Protein AF-A0A426XL09-F1 (afdb_monomer)

Structure (mmCIF, N/CA/C/O backbone):
data_AF-A0A426XL09-F1
#
_entry.id   AF-A0A426XL09-F1
#
loop_
_atom_site.group_PDB
_atom_site.id
_atom_site.type_symbol
_atom_site.label_atom_id
_atom_site.label_alt_id
_atom_site.label_comp_id
_atom_site.label_asym_id
_atom_site.label_entity_id
_atom_site.label_seq_id
_atom_site.pdbx_PDB_ins_code
_atom_site.Cartn_x
_atom_site.Cartn_y
_atom_site.Cartn_z
_atom_site.occupancy
_atom_site.B_iso_or_equiv
_atom_site.auth_seq_id
_atom_site.auth_comp_id
_atom_site.auth_asym_id
_atom_site.auth_atom_id
_atom_site.pdbx_PDB_model_num
ATOM 1 N N . MET A 1 1 ? 39.890 6.740 -93.382 1.00 48.22 1 MET A N 1
ATOM 2 C CA . MET A 1 1 ? 39.619 5.604 -92.472 1.00 48.22 1 MET A CA 1
ATOM 3 C C . MET A 1 1 ? 40.714 5.562 -91.421 1.00 48.22 1 MET A C 1
ATOM 5 O O . MET A 1 1 ? 41.866 5.376 -91.788 1.00 48.22 1 MET A O 1
ATOM 9 N N . GLN A 1 2 ? 40.396 5.810 -90.150 1.00 48.25 2 GLN A N 1
ATOM 10 C CA . GLN A 1 2 ? 41.394 5.851 -89.078 1.00 48.25 2 GLN A CA 1
ATOM 11 C C . GLN A 1 2 ? 41.440 4.481 -88.395 1.00 48.25 2 GLN A C 1
ATOM 13 O O . GLN A 1 2 ? 40.447 4.032 -87.830 1.00 48.25 2 GLN A O 1
ATOM 18 N N . ILE A 1 3 ? 42.567 3.779 -88.530 1.00 47.19 3 ILE A N 1
ATOM 19 C CA . ILE A 1 3 ? 42.768 2.449 -87.943 1.00 47.19 3 ILE A CA 1
ATOM 20 C C . ILE A 1 3 ? 42.811 2.607 -86.414 1.00 47.19 3 ILE A C 1
ATOM 22 O O . ILE A 1 3 ? 43.587 3.438 -85.932 1.00 47.19 3 ILE A O 1
ATOM 26 N N . PRO A 1 4 ? 42.032 1.834 -85.635 1.00 60.03 4 PRO A N 1
ATOM 27 C CA . PRO A 1 4 ? 42.085 1.891 -84.179 1.00 60.03 4 PRO A CA 1
ATOM 28 C C . PRO A 1 4 ? 43.506 1.592 -83.685 1.00 60.03 4 PRO A C 1
ATOM 30 O O . PRO A 1 4 ? 44.087 0.567 -84.048 1.00 60.03 4 PRO A O 1
ATOM 33 N N . HIS A 1 5 ? 44.061 2.464 -82.838 1.00 62.00 5 HIS A N 1
ATOM 34 C CA . HIS A 1 5 ? 45.437 2.371 -82.323 1.00 62.00 5 HIS A CA 1
ATOM 35 C C . HIS A 1 5 ? 45.790 0.990 -81.729 1.00 62.00 5 HIS A C 1
ATOM 37 O O . HIS A 1 5 ? 46.930 0.548 -81.836 1.00 62.00 5 HIS A O 1
ATOM 43 N N . LEU A 1 6 ? 44.794 0.266 -81.208 1.00 63.19 6 LEU A N 1
ATOM 44 C CA . LEU A 1 6 ? 44.934 -1.078 -80.642 1.00 63.19 6 LEU A CA 1
ATOM 45 C C . LEU A 1 6 ? 45.385 -2.137 -81.668 1.00 63.19 6 LEU A C 1
ATOM 47 O O . LEU A 1 6 ? 46.183 -3.007 -81.339 1.00 63.19 6 LEU A O 1
ATOM 51 N N . VAL A 1 7 ? 44.914 -2.048 -82.917 1.00 62.09 7 VAL A N 1
ATOM 52 C CA . VAL A 1 7 ? 45.243 -3.013 -83.985 1.00 62.09 7 VAL A CA 1
ATOM 53 C C . VAL A 1 7 ? 46.684 -2.825 -84.467 1.00 62.09 7 VAL A C 1
ATOM 55 O O . VAL A 1 7 ? 47.372 -3.792 -84.780 1.00 62.09 7 VAL A O 1
ATOM 58 N N . ARG A 1 8 ? 47.173 -1.579 -84.478 1.00 66.88 8 ARG A N 1
ATOM 59 C CA . ARG A 1 8 ? 48.557 -1.239 -84.846 1.00 66.88 8 ARG A CA 1
ATOM 60 C C . ARG A 1 8 ? 49.570 -1.705 -83.795 1.00 66.88 8 ARG A C 1
ATOM 62 O O . ARG A 1 8 ? 50.668 -2.145 -84.135 1.00 66.88 8 ARG A O 1
ATOM 69 N N . ASP A 1 9 ? 49.184 -1.626 -82.529 1.00 65.12 9 ASP A N 1
ATOM 70 C CA . ASP A 1 9 ? 50.017 -1.994 -81.385 1.00 65.12 9 ASP A CA 1
ATOM 71 C C . ASP A 1 9 ? 50.273 -3.512 -81.292 1.00 65.12 9 ASP A C 1
ATOM 73 O O . ASP A 1 9 ? 51.348 -3.924 -80.856 1.00 65.12 9 ASP A O 1
ATOM 77 N N . MET A 1 10 ? 49.337 -4.349 -81.764 1.00 70.50 10 MET A N 1
ATOM 78 C CA . MET A 1 10 ? 49.456 -5.819 -81.744 1.00 70.50 10 MET A CA 1
ATOM 79 C C . MET A 1 10 ? 50.612 -6.371 -82.593 1.00 70.50 10 MET A C 1
ATOM 81 O O . MET A 1 10 ? 51.153 -7.421 -82.259 1.00 70.50 10 MET A O 1
ATOM 85 N N . TYR A 1 11 ? 51.002 -5.673 -83.665 1.00 67.88 11 TYR A N 1
ATOM 86 C CA . TYR A 1 11 ? 52.059 -6.118 -84.586 1.00 67.88 11 TYR A CA 1
ATOM 87 C C . TYR A 1 11 ? 53.420 -5.442 -84.340 1.00 67.88 11 TYR A C 1
ATOM 89 O O . TYR A 1 11 ? 54.382 -5.743 -85.041 1.00 67.88 11 TYR A O 1
ATOM 97 N N . THR A 1 12 ? 53.517 -4.517 -83.376 1.00 75.00 12 THR A N 1
ATOM 98 C CA . THR A 1 12 ? 54.709 -3.661 -83.190 1.00 75.00 12 THR A CA 1
ATOM 99 C C . THR A 1 12 ? 55.285 -3.661 -81.772 1.00 75.00 12 THR A C 1
ATOM 101 O O . THR A 1 12 ? 56.433 -3.262 -81.587 1.00 75.00 12 THR A O 1
ATOM 104 N N . LEU A 1 13 ? 54.535 -4.120 -80.764 1.00 78.94 13 LEU A N 1
ATOM 105 C CA . LEU A 1 13 ? 54.954 -4.107 -79.359 1.00 78.94 13 LEU A CA 1
ATOM 106 C C . LEU A 1 13 ? 55.109 -5.519 -78.791 1.00 78.94 13 LEU A C 1
ATOM 108 O O . LEU A 1 13 ? 54.396 -6.448 -79.160 1.00 78.94 13 LEU A O 1
ATOM 112 N N . THR A 1 14 ? 56.019 -5.680 -77.830 1.00 82.19 14 THR A N 1
ATOM 113 C CA . THR A 1 14 ? 56.149 -6.933 -77.078 1.00 82.19 14 THR A CA 1
ATOM 114 C C . THR A 1 14 ? 54.950 -7.144 -76.148 1.00 82.19 14 THR A C 1
ATOM 116 O O . THR A 1 14 ? 54.383 -6.194 -75.603 1.00 82.19 14 THR A O 1
ATOM 119 N N . SER A 1 15 ? 54.590 -8.412 -75.918 1.00 77.25 15 SER A N 1
ATOM 120 C CA . SER A 1 15 ? 53.419 -8.830 -75.122 1.00 77.25 15 SER A CA 1
ATOM 121 C C . SER A 1 15 ? 53.295 -8.117 -73.761 1.00 77.25 15 SER A C 1
ATOM 123 O O . SER A 1 15 ? 52.211 -7.676 -73.381 1.00 77.25 15 SER A O 1
ATOM 125 N N . LYS A 1 16 ? 54.414 -7.883 -73.058 1.00 81.69 16 LYS A N 1
ATOM 126 C CA . LYS A 1 16 ? 54.426 -7.157 -71.772 1.00 81.69 16 LYS A CA 1
ATOM 127 C C . LYS A 1 16 ? 53.940 -5.707 -71.894 1.00 81.69 16 LYS A C 1
ATOM 129 O O . LYS A 1 16 ? 53.188 -5.239 -71.042 1.00 81.69 16 LYS A O 1
ATOM 134 N N . VAL A 1 17 ? 54.346 -4.996 -72.947 1.00 84.62 17 VAL A N 1
ATOM 135 C CA . VAL A 1 17 ? 53.960 -3.591 -73.173 1.00 84.62 17 VAL A CA 1
ATOM 136 C C . VAL A 1 17 ? 52.500 -3.496 -73.619 1.00 84.62 17 VAL A C 1
ATOM 138 O O . VAL A 1 17 ? 51.791 -2.576 -73.207 1.00 84.62 17 VAL A O 1
ATOM 141 N N . LEU A 1 18 ? 52.028 -4.478 -74.394 1.00 82.12 18 LEU A N 1
ATOM 142 C CA . LEU A 1 18 ? 50.625 -4.591 -74.787 1.00 82.12 18 LEU A CA 1
ATOM 143 C C . LEU A 1 18 ? 49.720 -4.787 -73.559 1.00 82.12 18 LEU A C 1
ATOM 145 O O . LEU A 1 18 ? 48.759 -4.041 -73.381 1.00 82.12 18 LEU A O 1
ATOM 149 N N . MET A 1 19 ? 50.071 -5.718 -72.665 1.00 83.25 19 MET A N 1
ATOM 150 C CA . MET A 1 19 ? 49.336 -5.948 -71.415 1.00 83.25 19 MET A CA 1
ATOM 151 C C . MET A 1 19 ? 49.328 -4.704 -70.526 1.00 83.25 19 MET A C 1
ATOM 153 O O . MET A 1 19 ? 48.277 -4.326 -70.017 1.00 83.25 19 MET A O 1
ATOM 157 N N . ALA A 1 20 ? 50.460 -4.005 -70.400 1.00 85.25 20 ALA A N 1
ATOM 158 C CA . ALA A 1 20 ? 50.519 -2.754 -69.647 1.00 85.25 20 ALA A CA 1
ATOM 159 C C . ALA A 1 20 ? 49.590 -1.671 -70.231 1.00 85.25 20 ALA A C 1
ATOM 161 O O . ALA A 1 20 ? 48.924 -0.964 -69.475 1.00 85.25 20 ALA A O 1
ATOM 162 N N . ARG A 1 21 ? 49.486 -1.554 -71.565 1.00 82.31 21 ARG A N 1
ATOM 163 C CA . ARG A 1 21 ? 48.546 -0.623 -72.218 1.00 82.31 21 ARG A CA 1
ATOM 164 C C . ARG A 1 21 ? 47.088 -1.021 -72.020 1.00 82.31 21 ARG A C 1
ATOM 166 O O . ARG A 1 21 ? 46.272 -0.143 -71.757 1.00 82.31 21 ARG A O 1
ATOM 173 N N . VAL A 1 22 ? 46.761 -2.311 -72.106 1.00 82.56 22 VAL A N 1
ATOM 174 C CA . VAL A 1 22 ? 45.396 -2.809 -71.868 1.00 82.56 22 VAL A CA 1
ATOM 175 C C . VAL A 1 22 ? 44.986 -2.580 -70.416 1.00 82.56 22 VAL A C 1
ATOM 177 O O . VAL A 1 22 ? 43.922 -2.019 -70.173 1.00 82.56 22 VAL A O 1
ATOM 180 N N . VAL A 1 23 ? 45.852 -2.919 -69.457 1.00 87.38 23 VAL A N 1
ATOM 181 C CA . VAL A 1 23 ? 45.612 -2.665 -68.030 1.00 87.38 23 VAL A CA 1
ATOM 182 C C . VAL A 1 23 ? 45.435 -1.169 -67.780 1.00 87.38 23 VAL A C 1
ATOM 184 O O . VAL A 1 23 ? 44.458 -0.771 -67.154 1.00 87.38 23 VAL A O 1
ATOM 187 N N . LYS A 1 24 ? 46.300 -0.313 -68.340 1.00 85.00 24 LYS A N 1
ATOM 188 C CA . LYS A 1 24 ? 46.165 1.146 -68.213 1.00 85.00 24 LYS A CA 1
ATOM 189 C C . LYS A 1 24 ? 44.858 1.668 -68.821 1.00 85.00 24 LYS A C 1
ATOM 191 O O . LYS A 1 24 ? 44.216 2.523 -68.220 1.00 85.00 24 LYS A O 1
ATOM 196 N N . ALA A 1 25 ? 44.443 1.154 -69.979 1.00 79.56 25 ALA A N 1
ATOM 197 C CA . ALA A 1 25 ? 43.191 1.541 -70.627 1.00 79.56 25 ALA A CA 1
ATOM 198 C C . ALA A 1 25 ? 41.953 1.074 -69.844 1.00 79.56 25 ALA A C 1
ATOM 200 O O . ALA A 1 25 ? 40.972 1.808 -69.777 1.00 79.56 25 ALA A O 1
ATOM 201 N N . LEU A 1 26 ? 41.989 -0.115 -69.236 1.00 79.19 26 LEU A N 1
ATOM 202 C CA . LEU A 1 26 ? 40.914 -0.611 -68.372 1.00 79.19 26 LEU A CA 1
ATOM 203 C C . LEU A 1 26 ? 40.831 0.184 -67.065 1.00 79.19 26 LEU A C 1
ATOM 205 O O . LEU A 1 26 ? 39.738 0.570 -66.667 1.00 79.19 26 LEU A O 1
ATOM 209 N N . VAL A 1 27 ? 41.970 0.508 -66.445 1.00 80.44 27 VAL A N 1
ATOM 210 C CA . VAL A 1 27 ? 42.029 1.366 -65.249 1.00 80.44 27 VAL A CA 1
ATOM 211 C C . VAL A 1 27 ? 41.474 2.762 -65.541 1.00 80.44 27 VAL A C 1
ATOM 213 O O . VAL A 1 27 ? 40.698 3.282 -64.746 1.00 80.44 27 VAL A O 1
ATOM 216 N N . LEU A 1 28 ? 41.813 3.358 -66.690 1.00 75.12 28 LEU A N 1
ATOM 217 C CA . LEU A 1 28 ? 41.253 4.651 -67.098 1.00 75.12 28 LEU A CA 1
ATOM 218 C C . LEU A 1 28 ? 39.742 4.571 -67.351 1.00 75.12 28 LEU A C 1
ATOM 220 O O . LEU A 1 28 ? 39.020 5.431 -66.871 1.00 75.12 28 LEU A O 1
ATOM 224 N N . ARG A 1 29 ? 39.236 3.513 -68.003 1.00 69.75 29 ARG A N 1
ATOM 225 C CA . ARG A 1 29 ? 37.783 3.326 -68.193 1.00 69.75 29 ARG A CA 1
ATOM 226 C C . ARG A 1 29 ? 37.021 3.117 -66.887 1.00 69.75 29 ARG A C 1
ATOM 228 O O . ARG A 1 29 ? 35.897 3.585 -66.777 1.00 69.75 29 ARG A O 1
ATOM 235 N N . LEU A 1 30 ? 37.605 2.422 -65.910 1.00 71.25 30 LEU A N 1
ATOM 236 C CA . LEU A 1 30 ? 37.008 2.278 -64.578 1.00 71.25 30 LEU A CA 1
ATOM 237 C C . LEU A 1 30 ? 37.006 3.612 -63.822 1.00 71.25 30 LEU A C 1
ATOM 239 O O . LEU A 1 30 ? 36.067 3.898 -63.089 1.00 71.25 30 LEU A O 1
ATOM 243 N N . LYS A 1 31 ? 38.028 4.445 -64.038 1.00 68.81 31 LYS A N 1
ATOM 244 C CA . LYS A 1 31 ? 38.123 5.782 -63.449 1.00 68.81 31 LYS A CA 1
ATOM 245 C C . LYS A 1 31 ? 37.162 6.789 -64.096 1.00 68.81 31 LYS A C 1
ATOM 247 O O . LYS A 1 31 ? 36.580 7.580 -63.369 1.00 68.81 31 LYS A O 1
ATOM 252 N N . ASP A 1 32 ? 36.968 6.719 -65.414 1.00 64.88 32 ASP A N 1
ATOM 253 C CA . ASP A 1 32 ? 36.036 7.574 -66.169 1.00 64.88 32 ASP A CA 1
ATOM 254 C C . ASP A 1 32 ? 34.573 7.095 -66.062 1.00 64.88 32 ASP A C 1
ATOM 256 O O . ASP A 1 32 ? 33.648 7.891 -66.192 1.00 64.88 32 ASP A O 1
ATOM 260 N N . GLY A 1 33 ? 34.348 5.794 -65.832 1.00 62.69 33 GLY A N 1
ATOM 261 C CA . GLY A 1 33 ? 33.017 5.200 -65.653 1.00 62.69 33 GLY A CA 1
ATOM 262 C C . GLY A 1 33 ? 32.456 5.329 -64.234 1.00 62.69 33 GLY A C 1
ATOM 263 O O . GLY A 1 33 ? 31.243 5.248 -64.043 1.00 62.69 33 GLY A O 1
ATOM 264 N N . CYS A 1 34 ? 33.315 5.552 -63.238 1.00 60.19 34 CYS A N 1
ATOM 265 C CA . CYS A 1 34 ? 32.892 5.924 -61.895 1.00 60.19 34 CYS A CA 1
ATOM 266 C C . CYS A 1 34 ? 32.547 7.413 -61.874 1.00 60.19 34 CYS A C 1
ATOM 268 O O . CYS A 1 34 ? 33.429 8.265 -61.962 1.00 60.19 34 CYS A O 1
ATOM 270 N N . ASN A 1 35 ? 31.261 7.734 -61.722 1.00 69.81 35 ASN A N 1
ATOM 271 C CA . ASN A 1 35 ? 30.844 9.107 -61.475 1.00 69.81 35 ASN A CA 1
ATOM 272 C C . ASN A 1 35 ? 31.368 9.535 -60.092 1.00 69.81 35 ASN A C 1
ATOM 274 O O . ASN A 1 35 ? 30.792 9.172 -59.067 1.00 69.81 35 ASN A O 1
ATOM 278 N N . LEU A 1 36 ? 32.492 10.258 -60.073 1.00 75.38 36 LEU A N 1
ATOM 279 C CA . LEU A 1 36 ? 33.164 10.710 -58.851 1.00 75.38 36 LEU A CA 1
ATOM 280 C C . LEU A 1 36 ? 32.200 11.483 -57.934 1.00 75.38 36 LEU A C 1
ATOM 282 O O . LEU A 1 36 ? 32.265 11.344 -56.720 1.00 75.38 36 LEU A O 1
ATOM 286 N N . ASP A 1 37 ? 31.262 12.223 -58.528 1.00 75.38 37 ASP A N 1
ATOM 287 C CA . ASP A 1 37 ? 30.214 12.979 -57.836 1.00 75.38 37 ASP A CA 1
ATOM 288 C C . ASP A 1 37 ? 29.202 12.067 -57.118 1.00 75.38 37 ASP A C 1
ATOM 290 O O . ASP A 1 37 ? 28.797 12.330 -55.985 1.00 75.38 37 ASP A O 1
ATOM 294 N N . ALA A 1 38 ? 28.860 10.924 -57.724 1.00 79.44 38 ALA A N 1
ATOM 295 C CA . ALA A 1 38 ? 28.005 9.917 -57.097 1.00 79.44 38 ALA A CA 1
ATOM 296 C C . ALA A 1 38 ? 28.713 9.199 -55.935 1.00 79.44 38 ALA A C 1
ATOM 298 O O . ALA A 1 38 ? 28.061 8.846 -54.955 1.00 79.44 38 ALA A O 1
ATOM 299 N N . ILE A 1 39 ? 30.036 9.009 -56.023 1.00 80.44 39 ILE A N 1
ATOM 300 C CA . ILE A 1 39 ? 30.845 8.442 -54.932 1.00 80.44 39 ILE A CA 1
ATOM 301 C C . ILE A 1 39 ? 30.921 9.430 -53.766 1.00 80.44 39 ILE A C 1
ATOM 303 O O . ILE A 1 39 ? 30.607 9.049 -52.644 1.00 80.44 39 ILE A O 1
ATOM 307 N N . VAL A 1 40 ? 31.257 10.696 -54.031 1.00 86.69 40 VAL A N 1
ATOM 308 C CA . VAL A 1 40 ? 31.311 11.752 -53.004 1.00 86.69 40 VAL A CA 1
ATOM 309 C C . VAL A 1 40 ? 29.948 11.928 -52.330 1.00 86.69 40 VAL A C 1
ATOM 311 O O . VAL A 1 40 ? 29.868 11.995 -51.106 1.00 86.69 40 VAL A O 1
ATOM 314 N N . SER A 1 41 ? 28.863 11.911 -53.110 1.00 84.62 41 SER A N 1
ATOM 315 C CA . SER A 1 41 ? 27.501 11.933 -52.571 1.00 84.62 41 SER A CA 1
ATOM 316 C C . SER A 1 41 ? 27.234 10.721 -51.676 1.00 84.62 41 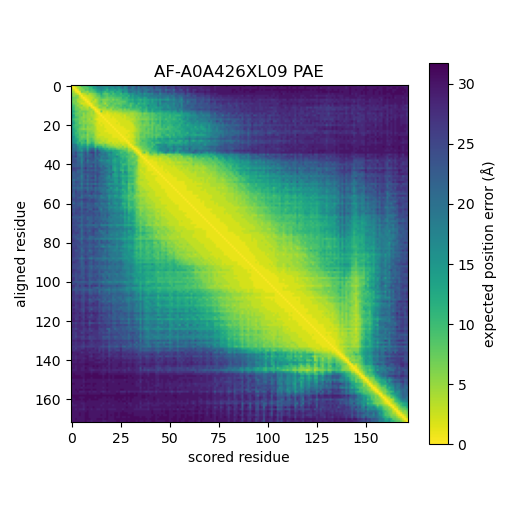SER A C 1
ATOM 318 O O . SER A 1 41 ? 26.768 10.883 -50.554 1.00 84.62 41 SER A O 1
ATOM 320 N N . ALA A 1 42 ? 27.544 9.502 -52.131 1.00 87.06 42 ALA A N 1
ATOM 321 C CA . ALA A 1 42 ? 27.328 8.282 -51.350 1.00 87.06 42 ALA A CA 1
ATOM 322 C C . ALA A 1 42 ? 28.145 8.257 -50.046 1.00 87.06 42 ALA A C 1
ATOM 324 O O . ALA A 1 42 ? 27.634 7.826 -49.012 1.00 87.06 42 ALA A O 1
ATOM 325 N N . GLU A 1 43 ? 29.386 8.746 -50.074 1.00 89.19 43 GLU A N 1
ATOM 326 C CA . GLU A 1 43 ? 30.215 8.914 -48.879 1.00 89.19 43 GLU A CA 1
ATOM 327 C C . GLU A 1 43 ? 29.581 9.909 -47.904 1.00 89.19 43 GLU A C 1
ATOM 329 O O . GLU A 1 43 ? 29.458 9.605 -46.717 1.00 89.19 43 GLU A O 1
ATOM 334 N N . GLN A 1 44 ? 29.096 11.054 -48.392 1.00 94.12 44 GLN A N 1
ATOM 335 C CA . GLN A 1 44 ? 28.404 12.029 -47.552 1.00 94.12 44 GLN A CA 1
ATOM 336 C C . GLN A 1 44 ? 27.134 11.435 -46.920 1.00 94.12 44 GLN A C 1
ATOM 338 O O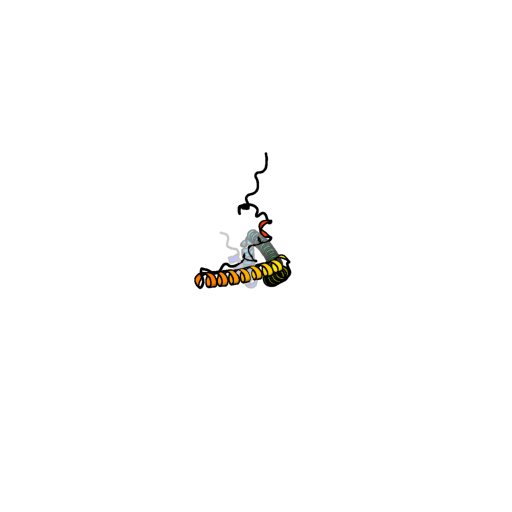 . GLN A 1 44 ? 26.973 11.500 -45.700 1.00 94.12 44 GLN A O 1
ATOM 343 N N . TRP A 1 45 ? 26.293 10.757 -47.705 1.00 92.69 45 TRP A N 1
ATOM 344 C CA . TRP A 1 45 ? 25.115 10.042 -47.201 1.00 92.69 45 TRP A CA 1
ATOM 345 C C . TRP A 1 45 ? 25.469 9.009 -46.124 1.00 92.69 45 TRP A C 1
ATOM 347 O O . TRP A 1 45 ? 24.762 8.896 -45.122 1.00 92.69 45 TRP A O 1
ATOM 357 N N . ALA A 1 46 ? 26.575 8.278 -46.285 1.00 94.69 46 ALA A N 1
ATOM 358 C CA . ALA A 1 46 ? 27.048 7.332 -45.278 1.00 94.69 46 ALA A CA 1
ATOM 359 C C . ALA A 1 46 ? 27.473 8.039 -43.979 1.00 94.69 46 ALA A C 1
ATOM 361 O O . ALA A 1 46 ? 27.156 7.555 -42.891 1.00 94.69 46 ALA A O 1
ATOM 362 N N . THR A 1 47 ? 28.136 9.200 -44.067 1.00 95.94 47 THR A N 1
ATOM 363 C CA . THR A 1 47 ? 28.498 9.987 -42.875 1.00 95.94 47 THR A CA 1
ATOM 364 C C . THR A 1 47 ? 27.269 10.537 -42.155 1.00 95.94 47 THR A C 1
ATOM 366 O O . THR A 1 47 ? 27.186 10.435 -40.931 1.00 95.94 47 THR A O 1
ATOM 369 N N . GLU A 1 48 ? 26.279 11.045 -42.890 1.00 96.38 48 GLU A N 1
ATOM 370 C CA . GLU A 1 48 ? 25.026 11.550 -42.325 1.00 96.38 48 GLU A CA 1
ATOM 371 C C . GLU A 1 48 ? 24.235 10.419 -41.654 1.00 96.38 48 GLU A C 1
ATOM 373 O O . GLU A 1 48 ? 23.827 10.546 -40.497 1.00 96.38 48 GLU A O 1
ATOM 378 N N . ALA A 1 49 ? 24.108 9.267 -42.321 1.00 95.75 49 ALA A N 1
ATOM 379 C CA . ALA A 1 49 ? 23.491 8.075 -41.746 1.00 95.75 49 ALA A CA 1
ATOM 380 C C . ALA A 1 49 ? 24.223 7.600 -40.480 1.00 95.75 49 ALA A C 1
ATOM 382 O O . ALA A 1 49 ? 23.578 7.233 -39.495 1.00 95.75 49 ALA A O 1
ATOM 383 N N . GLN A 1 50 ? 25.557 7.654 -40.462 1.00 97.06 50 GLN A N 1
ATOM 384 C CA . GLN A 1 50 ? 26.352 7.287 -39.291 1.00 97.06 50 GLN A CA 1
ATOM 385 C C . GLN A 1 50 ? 26.134 8.251 -38.117 1.00 97.06 50 GLN A C 1
ATOM 387 O O . GLN A 1 50 ? 26.010 7.810 -36.972 1.00 97.06 50 GLN A O 1
ATOM 392 N N . VAL A 1 51 ? 26.064 9.560 -38.380 1.00 97.88 51 VAL A N 1
ATOM 393 C CA . VAL A 1 51 ? 25.764 10.574 -37.357 1.00 97.88 51 VAL A CA 1
ATOM 394 C C . VAL A 1 51 ? 24.366 10.355 -36.780 1.00 97.88 51 VAL A C 1
ATOM 396 O O . VAL A 1 51 ? 24.203 10.363 -35.558 1.00 97.88 51 VAL A O 1
ATOM 399 N N . LEU A 1 52 ? 23.372 10.089 -37.633 1.00 97.88 52 LEU A N 1
ATOM 400 C CA . LEU A 1 52 ? 22.010 9.770 -37.204 1.00 97.88 52 LEU A CA 1
ATOM 401 C C . LEU A 1 52 ? 21.967 8.497 -36.351 1.00 97.88 52 LEU A C 1
ATOM 403 O O . LEU A 1 52 ? 21.363 8.504 -35.279 1.00 97.88 52 LEU A O 1
ATOM 407 N N . ALA A 1 53 ? 22.651 7.431 -36.770 1.00 97.50 53 ALA A N 1
ATOM 408 C CA . ALA A 1 53 ? 22.729 6.184 -36.013 1.00 97.50 53 ALA A CA 1
ATOM 409 C C . ALA A 1 53 ? 23.358 6.394 -34.626 1.00 97.50 53 ALA A C 1
ATOM 411 O O . ALA A 1 53 ? 22.839 5.898 -33.624 1.00 97.50 53 ALA A O 1
ATOM 412 N N . ASN A 1 54 ? 24.435 7.180 -34.549 1.00 97.19 54 ASN A N 1
ATOM 413 C CA . ASN A 1 54 ? 25.077 7.517 -33.281 1.00 97.19 54 ASN A CA 1
ATOM 414 C C . ASN A 1 54 ? 24.150 8.346 -32.377 1.00 97.19 54 ASN A C 1
ATOM 416 O O . ASN A 1 54 ? 24.040 8.041 -31.193 1.00 97.19 54 ASN A O 1
ATOM 420 N N . ASN A 1 55 ? 23.439 9.339 -32.925 1.00 97.81 55 ASN A N 1
ATOM 421 C CA . ASN A 1 55 ? 22.476 10.150 -32.169 1.00 97.81 55 ASN A CA 1
ATOM 422 C C . ASN A 1 55 ? 21.316 9.309 -31.612 1.00 97.81 55 ASN A C 1
ATOM 424 O O . ASN A 1 55 ? 20.919 9.464 -30.457 1.00 97.81 55 ASN A O 1
ATOM 428 N N . LEU A 1 56 ? 20.774 8.395 -32.420 1.00 97.56 56 LEU A N 1
ATOM 429 C CA . LEU A 1 56 ? 19.714 7.491 -31.979 1.00 97.56 56 LEU A CA 1
ATOM 430 C C . LEU A 1 56 ? 20.209 6.545 -30.885 1.00 97.56 56 LEU A C 1
ATOM 432 O O . LEU A 1 56 ? 19.502 6.323 -29.904 1.00 97.56 56 LEU A O 1
ATOM 436 N N . LYS A 1 57 ? 21.442 6.042 -31.009 1.00 97.94 57 LYS A N 1
ATOM 437 C CA . LYS A 1 57 ? 22.070 5.220 -29.973 1.00 97.94 57 LYS A CA 1
ATOM 438 C C . LYS A 1 57 ? 22.197 5.981 -28.651 1.00 97.94 57 LYS A C 1
ATOM 440 O O . LYS A 1 57 ? 21.804 5.448 -27.618 1.00 97.94 57 LYS A O 1
ATOM 445 N N . THR A 1 58 ? 22.679 7.225 -28.671 1.00 97.81 58 THR A N 1
ATOM 446 C CA . THR A 1 58 ? 22.808 8.026 -27.442 1.00 97.81 58 THR A CA 1
ATOM 447 C C . THR A 1 58 ? 21.454 8.316 -26.802 1.00 97.81 58 THR A C 1
ATOM 449 O O . THR A 1 58 ? 21.320 8.172 -25.591 1.00 97.81 58 THR A O 1
ATOM 452 N N . LYS A 1 59 ? 20.430 8.640 -27.606 1.00 98.19 59 LYS A N 1
ATOM 453 C CA . LYS A 1 59 ? 19.060 8.856 -27.111 1.00 98.19 59 LYS A CA 1
ATOM 454 C C . LYS A 1 59 ? 18.458 7.599 -26.488 1.00 98.19 59 LYS A C 1
ATOM 456 O O . LYS A 1 59 ? 17.773 7.687 -25.476 1.00 98.19 59 LYS A O 1
ATOM 461 N N . LEU A 1 60 ? 18.717 6.428 -27.070 1.00 98.19 60 LEU A N 1
ATOM 462 C CA . LEU A 1 60 ? 18.257 5.157 -26.510 1.00 98.19 60 LEU A CA 1
ATOM 463 C C . LEU A 1 60 ? 18.908 4.877 -25.151 1.00 98.19 60 LEU A C 1
ATOM 465 O O . LEU A 1 60 ? 18.231 4.444 -24.219 1.00 98.19 60 LEU A O 1
ATOM 469 N N . GLU A 1 61 ? 20.212 5.129 -25.028 1.00 98.06 61 GLU A N 1
ATOM 470 C CA . GLU A 1 61 ? 20.917 4.980 -23.755 1.00 98.06 61 GLU A CA 1
ATOM 471 C C . GLU A 1 61 ? 20.403 5.966 -22.695 1.00 98.06 61 GLU A C 1
ATOM 473 O O . GLU A 1 61 ? 20.243 5.586 -21.539 1.00 98.06 61 GLU A O 1
ATOM 478 N N . GLU A 1 62 ? 20.119 7.214 -23.071 1.00 98.19 62 GLU A N 1
ATOM 479 C CA . GLU A 1 62 ? 19.521 8.221 -22.187 1.00 98.19 62 GLU A CA 1
ATOM 480 C C . GLU A 1 62 ? 18.130 7.797 -21.699 1.00 98.19 62 GLU A C 1
ATOM 482 O O . GLU A 1 62 ? 17.927 7.668 -20.493 1.00 98.19 62 GLU A O 1
ATOM 487 N N . ALA A 1 63 ? 17.225 7.438 -22.613 1.00 98.06 63 ALA A N 1
ATOM 488 C CA . ALA A 1 63 ? 15.886 6.956 -22.267 1.00 98.06 63 ALA A CA 1
ATOM 489 C C . ALA A 1 63 ? 15.922 5.691 -21.387 1.00 98.06 63 ALA A C 1
ATOM 491 O O . ALA A 1 63 ? 15.076 5.496 -20.514 1.00 98.06 63 ALA A O 1
ATOM 492 N N . THR A 1 64 ? 16.918 4.821 -21.587 1.00 98.25 64 THR A N 1
ATOM 493 C CA . THR A 1 64 ? 17.109 3.632 -20.743 1.00 98.25 64 THR A CA 1
ATOM 494 C C . THR A 1 64 ? 17.498 4.023 -19.317 1.00 98.25 64 THR A C 1
ATOM 496 O O . THR A 1 64 ? 16.927 3.487 -18.368 1.00 98.25 64 THR A O 1
ATOM 499 N N . ARG A 1 65 ? 18.414 4.987 -19.153 1.00 97.88 65 ARG A N 1
ATOM 500 C CA . ARG A 1 65 ? 18.802 5.505 -17.830 1.00 97.88 65 ARG A CA 1
ATOM 501 C C . ARG A 1 65 ? 17.618 6.164 -17.125 1.00 97.88 65 ARG A C 1
ATOM 503 O O . ARG A 1 65 ? 17.403 5.902 -15.945 1.00 97.88 65 ARG A O 1
ATOM 510 N N . GLU A 1 66 ? 16.825 6.960 -17.840 1.00 98.06 66 GLU A N 1
ATOM 511 C CA . GLU A 1 66 ? 15.610 7.574 -17.290 1.00 98.06 66 GLU A CA 1
ATOM 512 C C . GLU A 1 66 ? 14.609 6.516 -16.811 1.00 98.06 66 GLU A C 1
ATOM 514 O O . GLU A 1 66 ? 14.099 6.601 -15.690 1.00 98.06 66 GLU A O 1
ATOM 519 N N . ARG A 1 67 ? 14.385 5.458 -17.602 1.00 98.00 67 ARG A N 1
ATOM 520 C CA . ARG A 1 67 ? 13.516 4.348 -17.191 1.00 98.00 67 ARG A CA 1
ATOM 521 C C . ARG A 1 67 ? 14.006 3.695 -15.901 1.00 98.00 67 ARG A C 1
ATOM 523 O O . ARG A 1 67 ? 13.219 3.523 -14.977 1.00 98.00 67 ARG A O 1
ATOM 530 N N . GLU A 1 68 ? 15.297 3.383 -15.808 1.00 98.12 68 GLU A N 1
ATOM 531 C CA . GLU A 1 68 ? 15.886 2.793 -14.599 1.00 98.12 68 GLU A CA 1
ATOM 532 C C . GLU A 1 68 ? 15.753 3.712 -13.377 1.00 98.12 68 GLU A C 1
ATOM 534 O O . GLU A 1 68 ? 15.558 3.234 -12.257 1.00 98.12 68 GLU A O 1
ATOM 539 N N . THR A 1 69 ? 15.854 5.033 -13.563 1.00 98.38 69 THR A N 1
ATOM 540 C CA . THR A 1 69 ? 15.615 5.983 -12.469 1.00 98.38 69 THR A CA 1
ATOM 541 C C . THR A 1 69 ? 14.164 5.960 -12.004 1.00 98.38 69 THR A C 1
ATOM 543 O O . THR A 1 69 ? 13.932 5.802 -10.807 1.00 98.38 69 THR A O 1
ATOM 546 N N . LEU A 1 70 ? 13.198 6.015 -12.924 1.00 98.38 70 LEU A N 1
ATOM 547 C CA . LEU A 1 70 ? 11.773 5.978 -12.590 1.00 98.38 70 LEU A CA 1
ATOM 548 C C . LEU A 1 70 ? 11.370 4.647 -11.945 1.00 98.38 70 LEU A C 1
ATOM 550 O O . LEU A 1 70 ? 10.614 4.634 -10.978 1.00 98.38 70 LEU A O 1
ATOM 554 N N . GLU A 1 71 ? 11.913 3.524 -12.417 1.00 98.12 71 GLU A N 1
ATOM 555 C CA . GLU A 1 71 ? 11.700 2.207 -11.808 1.00 98.12 71 GLU A CA 1
ATOM 556 C C . GLU A 1 71 ? 12.179 2.170 -10.347 1.00 98.12 71 GLU A C 1
ATOM 558 O O . GLU A 1 71 ? 11.478 1.642 -9.481 1.00 98.12 71 GLU A O 1
ATOM 563 N N . LYS A 1 72 ? 13.333 2.778 -10.034 1.00 98.31 72 LYS A N 1
ATOM 564 C CA . LYS A 1 72 ? 13.820 2.890 -8.647 1.00 98.31 72 LYS A CA 1
ATOM 565 C C . LYS A 1 72 ? 12.886 3.730 -7.778 1.00 98.31 72 LYS A C 1
ATOM 567 O O . LYS A 1 72 ? 12.643 3.367 -6.627 1.00 98.31 72 LYS A O 1
ATOM 572 N N . GLU A 1 73 ? 12.356 4.829 -8.308 1.00 98.38 73 GLU A N 1
ATOM 573 C CA . GLU A 1 73 ? 11.398 5.664 -7.578 1.00 98.38 73 GLU A CA 1
ATOM 574 C C . GLU A 1 73 ? 10.073 4.944 -7.330 1.00 98.38 73 GLU A C 1
ATOM 576 O O . GLU A 1 73 ? 9.561 4.980 -6.212 1.00 98.38 73 GLU A O 1
ATOM 581 N N . LEU A 1 74 ? 9.558 4.222 -8.328 1.00 98.19 74 LEU A N 1
ATOM 582 C CA . LEU A 1 74 ? 8.358 3.401 -8.181 1.00 98.19 74 LEU A CA 1
ATOM 583 C C . LEU A 1 74 ? 8.545 2.301 -7.133 1.00 98.19 74 LEU A C 1
ATOM 585 O O . LEU A 1 74 ? 7.648 2.083 -6.321 1.00 98.19 74 LEU A O 1
ATOM 589 N N . CYS A 1 75 ? 9.705 1.638 -7.104 1.00 97.31 75 CYS A N 1
ATOM 590 C CA . CYS A 1 75 ? 10.030 0.667 -6.057 1.00 97.31 75 CYS A CA 1
ATOM 591 C C . CYS A 1 75 ? 10.025 1.314 -4.665 1.00 97.31 75 CYS A C 1
ATOM 593 O O . CYS A 1 75 ? 9.3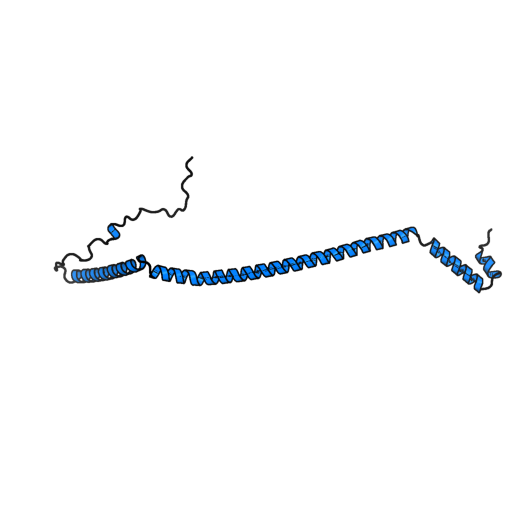88 0.788 -3.755 1.00 97.31 75 CYS A O 1
ATOM 595 N N . ARG A 1 76 ? 10.648 2.491 -4.513 1.00 98.38 76 ARG A N 1
ATOM 596 C CA . ARG A 1 76 ? 10.646 3.250 -3.251 1.00 98.38 76 ARG A CA 1
ATOM 597 C C . ARG A 1 76 ? 9.223 3.586 -2.795 1.00 98.38 76 ARG A C 1
ATOM 599 O O . ARG A 1 76 ? 8.860 3.297 -1.659 1.00 98.38 76 ARG A O 1
ATOM 606 N N . MET A 1 77 ? 8.404 4.141 -3.688 1.00 98.31 77 MET A N 1
ATOM 607 C CA . MET A 1 77 ? 7.011 4.487 -3.382 1.00 98.31 77 MET A CA 1
ATOM 608 C C . MET A 1 77 ? 6.172 3.252 -3.043 1.00 98.31 77 MET A C 1
ATOM 610 O O . MET A 1 77 ? 5.336 3.293 -2.143 1.00 98.31 77 MET A O 1
ATOM 614 N N . LYS A 1 78 ? 6.394 2.133 -3.738 1.00 98.38 78 LYS A N 1
ATOM 615 C CA . LYS A 1 78 ? 5.713 0.866 -3.457 1.00 98.38 78 LYS A CA 1
ATOM 616 C C . LYS A 1 78 ? 6.035 0.350 -2.053 1.00 98.38 78 LYS A C 1
ATOM 618 O O . LYS A 1 78 ? 5.125 -0.106 -1.363 1.00 98.38 78 LYS A O 1
ATOM 623 N N . ASP A 1 79 ? 7.290 0.451 -1.622 1.00 98.12 79 ASP A N 1
ATOM 624 C CA . ASP A 1 79 ? 7.705 0.059 -0.272 1.00 98.12 79 ASP A CA 1
ATOM 625 C C . ASP A 1 79 ? 7.089 0.967 0.803 1.00 98.12 79 ASP A C 1
ATOM 627 O O . ASP A 1 79 ? 6.665 0.490 1.857 1.00 98.12 79 ASP A O 1
ATOM 631 N N . GLU A 1 80 ? 6.998 2.273 0.542 1.00 98.31 80 GLU A N 1
ATOM 632 C CA . GLU A 1 80 ? 6.309 3.226 1.422 1.00 98.31 80 GLU A CA 1
ATOM 633 C C . GLU A 1 80 ? 4.813 2.912 1.543 1.00 98.31 80 GLU A C 1
ATOM 635 O O . GLU A 1 80 ? 4.280 2.884 2.654 1.00 98.31 80 GLU A O 1
ATOM 640 N N . LEU A 1 81 ? 4.149 2.593 0.428 1.00 98.25 81 LEU A N 1
ATOM 641 C CA . LEU A 1 81 ? 2.745 2.178 0.408 1.00 98.25 81 LEU A CA 1
ATOM 642 C C . L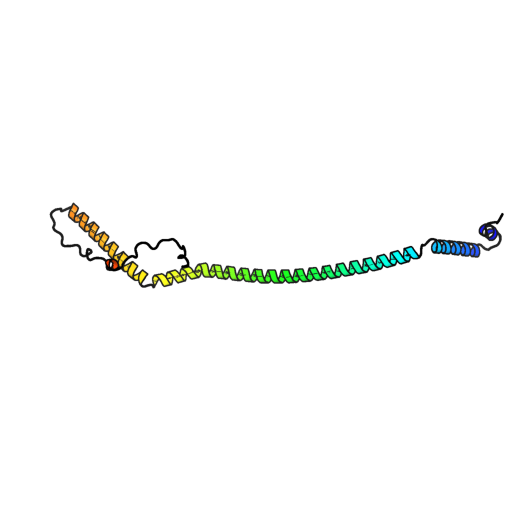EU A 1 81 ? 2.544 0.893 1.230 1.00 98.25 81 LEU A C 1
ATOM 644 O O . LEU A 1 81 ? 1.628 0.811 2.047 1.00 98.25 81 LEU A O 1
ATOM 648 N N . LEU A 1 82 ? 3.437 -0.089 1.078 1.00 98.31 82 LEU A N 1
ATOM 649 C CA . LEU A 1 82 ? 3.430 -1.321 1.875 1.00 98.31 82 LEU A CA 1
ATOM 650 C C . LEU A 1 82 ? 3.532 -1.039 3.380 1.00 98.31 82 LEU A C 1
ATOM 652 O O . LEU A 1 82 ? 2.745 -1.583 4.157 1.00 98.31 82 LEU A O 1
ATOM 656 N N . LYS A 1 83 ? 4.446 -0.151 3.792 1.00 98.19 83 LYS A N 1
ATOM 657 C CA . LYS A 1 83 ? 4.586 0.270 5.197 1.00 98.19 83 LYS A CA 1
ATOM 658 C C . LYS A 1 83 ? 3.333 0.978 5.711 1.00 98.19 83 LYS A C 1
ATOM 660 O O . LYS A 1 83 ? 2.904 0.713 6.832 1.00 98.19 83 LYS A O 1
ATOM 665 N N . LEU A 1 84 ? 2.737 1.856 4.902 1.00 98.19 84 LEU A N 1
ATOM 666 C CA . LEU A 1 84 ? 1.520 2.574 5.274 1.00 98.19 84 LEU A CA 1
ATOM 667 C C . LEU A 1 84 ? 0.340 1.615 5.460 1.00 98.19 84 LEU A C 1
ATOM 669 O O . LEU A 1 84 ? -0.361 1.708 6.462 1.00 98.19 84 LEU A O 1
ATOM 673 N N . ASN A 1 85 ? 0.152 0.663 4.545 1.00 98.06 85 ASN A N 1
ATOM 674 C CA . ASN A 1 85 ? -0.900 -0.346 4.668 1.00 98.06 85 ASN A CA 1
ATOM 675 C C . ASN A 1 85 ? -0.727 -1.192 5.931 1.00 98.06 85 ASN A C 1
ATOM 677 O O . ASN A 1 85 ? -1.691 -1.390 6.665 1.00 98.06 85 ASN A O 1
ATOM 681 N N . GLN A 1 86 ? 0.502 -1.614 6.239 1.00 98.06 86 GLN A N 1
ATOM 682 C CA . GLN A 1 86 ? 0.784 -2.335 7.479 1.00 98.06 86 GLN A CA 1
ATOM 683 C C . GLN A 1 86 ? 0.438 -1.498 8.722 1.00 98.06 86 GLN A C 1
ATOM 685 O O . GLN A 1 86 ? -0.119 -2.026 9.685 1.00 98.06 86 GLN A O 1
ATOM 690 N N . ALA A 1 87 ? 0.737 -0.196 8.706 1.00 98.06 87 ALA A N 1
ATOM 691 C CA . ALA A 1 87 ? 0.374 0.709 9.794 1.00 98.06 87 ALA A CA 1
ATOM 692 C C . ALA A 1 87 ? -1.149 0.875 9.923 1.00 98.06 87 ALA A C 1
ATOM 694 O O . ALA A 1 87 ? -1.679 0.842 11.032 1.00 98.06 87 ALA A O 1
ATOM 695 N N . VAL A 1 88 ? -1.867 1.000 8.803 1.00 98.00 88 VAL A N 1
ATOM 696 C CA . VAL A 1 88 ? -3.336 1.059 8.791 1.00 98.00 88 VAL A CA 1
ATOM 697 C C . VAL A 1 88 ? -3.940 -0.226 9.354 1.00 98.00 88 VAL A C 1
ATOM 699 O O . VAL A 1 88 ? -4.851 -0.154 10.177 1.00 98.00 88 VAL A O 1
ATOM 702 N N . ASP A 1 89 ? -3.426 -1.394 8.973 1.00 97.62 89 ASP A N 1
ATOM 703 C CA . ASP A 1 89 ? -3.904 -2.677 9.496 1.00 97.62 89 ASP A CA 1
ATOM 704 C C . ASP A 1 89 ? -3.629 -2.828 10.999 1.00 97.62 89 ASP A C 1
ATOM 706 O O . ASP A 1 89 ? -4.493 -3.311 11.733 1.00 97.62 89 ASP A O 1
ATOM 710 N N . ALA A 1 90 ? -2.483 -2.343 11.489 1.00 97.50 90 ALA A N 1
ATOM 711 C CA . ALA A 1 90 ? -2.207 -2.283 12.925 1.00 97.50 90 ALA A CA 1
ATOM 712 C C . ALA A 1 90 ? -3.214 -1.374 13.657 1.00 97.50 90 ALA A C 1
ATOM 714 O O . ALA A 1 90 ? -3.827 -1.785 14.644 1.00 97.50 90 ALA A O 1
ATOM 715 N N . LEU A 1 91 ? -3.471 -0.171 13.130 1.00 97.50 91 LEU A N 1
ATOM 716 C CA . LEU A 1 91 ? -4.441 0.767 13.705 1.00 97.50 91 LEU A CA 1
ATOM 717 C C . LEU A 1 91 ? -5.870 0.211 13.711 1.00 97.50 91 LEU A C 1
ATOM 719 O O . LEU A 1 91 ? -6.589 0.394 14.692 1.00 97.50 91 LEU A O 1
ATOM 723 N N . ARG A 1 92 ? -6.280 -0.514 12.663 1.00 96.50 92 ARG A N 1
ATOM 724 C CA . ARG A 1 92 ? -7.589 -1.190 12.597 1.00 96.50 92 ARG A CA 1
ATOM 725 C C . ARG A 1 92 ? -7.798 -2.189 13.730 1.00 96.50 92 ARG A C 1
ATOM 727 O O . ARG A 1 92 ? -8.937 -2.427 14.121 1.00 96.50 92 ARG A O 1
ATOM 734 N N . VAL A 1 93 ? -6.723 -2.768 14.255 1.00 96.62 93 VAL A N 1
ATOM 735 C CA . VAL A 1 93 ? -6.775 -3.729 15.358 1.00 96.62 93 VAL A CA 1
ATOM 736 C C . VAL A 1 93 ? -6.670 -3.032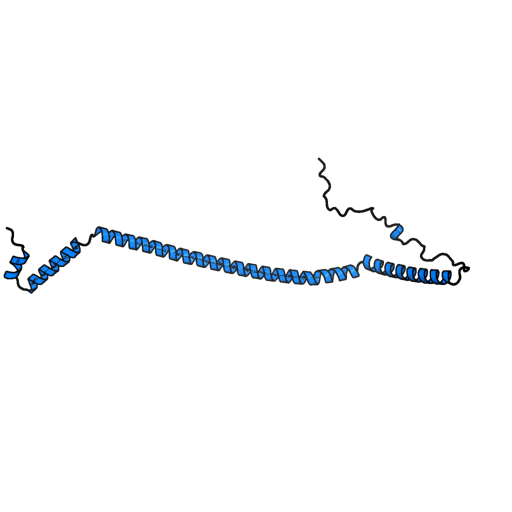 16.713 1.00 96.62 93 VAL A C 1
ATOM 738 O O . VAL A 1 93 ? -7.399 -3.389 17.641 1.00 96.62 93 VAL A O 1
ATOM 741 N N . ASP A 1 94 ? -5.778 -2.054 16.847 1.00 97.00 94 ASP A N 1
ATOM 742 C CA . ASP A 1 94 ? -5.451 -1.462 18.145 1.00 97.00 94 ASP A CA 1
ATOM 743 C C . ASP A 1 94 ? -6.418 -0.350 18.559 1.00 97.00 94 ASP A C 1
ATOM 745 O O . ASP A 1 94 ? -6.792 -0.272 19.734 1.00 97.00 94 ASP A O 1
ATOM 749 N N . LEU A 1 95 ? -6.904 0.452 17.607 1.00 97.19 95 LEU A N 1
ATOM 750 C CA . LEU A 1 95 ? -7.810 1.563 17.893 1.00 97.19 95 LEU A CA 1
ATOM 751 C C . LEU A 1 95 ? -9.143 1.087 18.504 1.00 97.19 95 LEU A C 1
ATOM 753 O O . LEU A 1 95 ? -9.527 1.622 19.546 1.00 97.19 95 LEU A O 1
ATOM 757 N N . PRO A 1 96 ? -9.827 0.042 17.983 1.00 97.50 96 PRO A N 1
ATOM 758 C CA . PRO A 1 96 ? -11.047 -0.460 18.616 1.00 97.50 96 PRO A CA 1
ATOM 759 C C . PRO A 1 96 ? -10.791 -1.056 20.001 1.00 97.50 96 PRO A C 1
ATOM 761 O O . PRO A 1 96 ? -11.587 -0.862 20.918 1.00 97.50 96 PRO A O 1
ATOM 764 N N . LYS A 1 97 ? -9.664 -1.759 20.191 1.00 97.62 97 LYS A N 1
ATOM 765 C CA . LYS A 1 97 ? -9.292 -2.308 21.505 1.00 97.62 97 LYS A CA 1
ATOM 766 C C . LYS A 1 97 ? -9.116 -1.195 22.534 1.00 97.62 97 LYS A C 1
ATOM 768 O O . LYS A 1 97 ? -9.586 -1.333 23.665 1.00 97.62 97 LYS A O 1
ATOM 773 N N . GLN A 1 98 ? -8.453 -0.107 22.148 1.00 97.94 98 GLN A N 1
ATOM 774 C CA . GLN A 1 98 ? -8.271 1.058 23.002 1.00 97.94 98 GLN A CA 1
ATOM 775 C C . GLN A 1 98 ? -9.605 1.755 23.290 1.00 97.94 98 GLN A C 1
ATOM 777 O O . GLN A 1 98 ? -9.925 1.953 24.460 1.00 97.94 98 GLN A O 1
ATOM 782 N N . ALA A 1 99 ? -10.419 2.020 22.265 1.00 97.56 99 ALA A N 1
ATOM 783 C CA . ALA A 1 99 ? -11.727 2.654 22.420 1.00 97.56 99 ALA A CA 1
ATOM 784 C C . ALA A 1 99 ? -12.653 1.855 23.354 1.00 97.56 99 ALA A C 1
ATOM 786 O O . ALA A 1 99 ? -13.264 2.421 24.255 1.00 97.56 99 ALA A O 1
ATOM 787 N N . ILE A 1 100 ? -12.702 0.523 23.222 1.00 97.56 100 ILE A N 1
ATOM 788 C CA . ILE A 1 100 ? -13.479 -0.343 24.126 1.00 97.56 100 ILE A CA 1
ATOM 789 C C . ILE A 1 100 ? -12.948 -0.255 25.559 1.00 97.56 100 ILE A C 1
ATOM 791 O O . ILE A 1 100 ? -13.723 -0.210 26.515 1.00 97.56 100 ILE A O 1
ATOM 795 N N . LYS A 1 101 ? -11.623 -0.258 25.732 1.00 98.31 101 LYS A N 1
ATOM 796 C CA . LYS A 1 101 ? -10.994 -0.154 27.052 1.00 98.31 101 LYS A CA 1
ATOM 797 C C . LYS A 1 101 ? -11.306 1.185 27.720 1.00 98.31 101 LYS A C 1
ATOM 799 O O . LYS A 1 101 ? -11.523 1.206 28.927 1.00 98.31 101 LYS A O 1
ATOM 804 N N . GLU A 1 102 ? -11.312 2.274 26.962 1.00 98.19 102 GLU A N 1
ATOM 805 C CA . GLU A 1 102 ? -11.665 3.612 27.443 1.00 98.19 102 GLU A CA 1
ATOM 806 C C . GLU A 1 102 ? -13.159 3.714 27.755 1.00 98.19 102 GLU A C 1
ATOM 808 O O . GLU A 1 102 ? -13.522 4.135 28.851 1.00 98.19 102 GLU A O 1
ATOM 813 N N . TYR A 1 103 ? -14.023 3.213 26.868 1.00 96.94 103 TYR A N 1
ATOM 814 C CA . TYR A 1 103 ? -15.467 3.158 27.088 1.00 96.94 103 TYR A CA 1
ATOM 815 C C . TYR A 1 103 ? -15.826 2.402 28.372 1.00 96.94 103 TYR A C 1
ATOM 817 O O . TYR A 1 103 ? -16.574 2.918 29.199 1.00 96.94 103 TYR A O 1
ATOM 825 N N . LYS A 1 104 ? -15.221 1.231 28.609 1.00 97.44 104 LYS A N 1
ATOM 826 C CA . LYS A 1 104 ? -15.426 0.446 29.840 1.00 97.44 104 LYS A CA 1
ATOM 827 C C . LYS A 1 104 ? -14.997 1.164 31.124 1.00 97.44 104 LYS A C 1
ATOM 829 O O . LYS A 1 104 ? -15.407 0.749 32.201 1.00 97.44 104 LYS A O 1
ATOM 834 N N . LYS A 1 105 ? -14.147 2.190 31.026 1.00 97.44 105 LYS A N 1
ATOM 835 C CA . LYS A 1 105 ? -13.720 3.031 32.155 1.00 97.44 105 LYS A CA 1
ATOM 836 C C . LYS A 1 105 ? -14.549 4.307 32.299 1.00 97.44 105 LYS A C 1
ATOM 838 O O . LYS A 1 105 ? -14.338 5.047 33.254 1.00 97.44 105 LYS A O 1
ATOM 843 N N . SER A 1 106 ? -15.418 4.608 31.338 1.00 96.81 106 SER A N 1
ATOM 844 C CA . SER A 1 106 ? -16.232 5.818 31.371 1.00 96.81 106 SER A CA 1
ATOM 845 C C . SER A 1 106 ? -17.317 5.722 32.445 1.00 96.81 106 SER A C 1
ATOM 847 O O . SER A 1 106 ? -17.891 4.655 32.668 1.00 96.81 106 SER A O 1
ATOM 849 N N . LEU A 1 107 ? -17.644 6.861 33.063 1.00 95.62 107 LEU A N 1
ATOM 850 C CA . LEU A 1 107 ? -18.727 6.954 34.046 1.00 95.62 107 LEU A CA 1
ATOM 851 C C . LEU A 1 107 ? -20.076 6.534 33.444 1.00 95.62 107 LEU A C 1
ATOM 853 O O . LEU A 1 107 ? -20.871 5.886 34.111 1.00 95.62 107 LEU A O 1
ATOM 857 N N . GLY A 1 108 ? -20.323 6.850 32.169 1.00 94.00 108 GLY A N 1
ATOM 858 C CA . GLY A 1 108 ? -21.549 6.443 31.479 1.00 94.00 108 GLY A CA 1
ATOM 859 C C . GLY A 1 108 ? -21.715 4.922 31.403 1.00 94.00 108 GLY A C 1
ATOM 860 O O . GLY A 1 108 ? -22.824 4.423 31.567 1.00 94.00 108 GLY A O 1
ATOM 861 N N . PHE A 1 109 ? -20.619 4.175 31.220 1.00 95.81 109 PHE A N 1
ATOM 862 C CA . PHE A 1 109 ? -20.659 2.712 31.265 1.00 95.81 109 PHE A CA 1
ATOM 863 C C . PHE A 1 109 ? -20.981 2.195 32.674 1.00 95.81 109 PHE A C 1
ATOM 865 O O . PHE A 1 109 ? -21.831 1.321 32.818 1.00 95.81 109 PHE A O 1
ATOM 872 N N . GLU A 1 110 ? -20.357 2.755 33.714 1.00 95.50 110 GLU A N 1
ATOM 873 C CA . GLU A 1 110 ? -20.635 2.394 35.111 1.00 95.50 110 GLU A CA 1
ATOM 874 C C . GLU A 1 110 ? -22.088 2.694 35.508 1.00 95.50 110 GLU A C 1
ATOM 876 O O . GLU A 1 110 ? -22.794 1.809 35.993 1.00 95.50 110 GLU A O 1
ATOM 881 N N . MET A 1 111 ? -22.572 3.902 35.212 1.00 91.00 111 MET A N 1
ATOM 882 C CA . MET A 1 111 ? -23.967 4.292 35.431 1.00 91.00 111 MET A CA 1
ATOM 883 C C . MET A 1 111 ? -24.934 3.406 34.642 1.00 91.00 111 MET A C 1
ATOM 885 O O . MET A 1 111 ? -25.968 2.999 35.168 1.00 91.00 111 MET A O 1
ATOM 889 N N . GLY A 1 112 ? -24.577 3.030 33.410 1.00 93.44 112 GLY A N 1
ATOM 890 C CA . GLY A 1 112 ? -25.341 2.076 32.610 1.00 93.44 112 GLY A CA 1
ATOM 891 C C . GLY A 1 112 ? -25.457 0.698 33.271 1.00 93.44 112 GLY A C 1
ATOM 892 O O . GLY A 1 112 ? -26.529 0.096 33.240 1.00 93.44 112 GLY A O 1
ATOM 893 N N . LEU A 1 113 ? -24.395 0.204 33.919 1.00 95.56 113 LEU A N 1
ATOM 894 C CA . LEU A 1 113 ? -24.439 -1.049 34.686 1.00 95.56 113 LEU A CA 1
ATOM 895 C C . LEU A 1 113 ? -25.342 -0.943 35.920 1.00 95.56 113 LEU A C 1
ATOM 897 O O . LEU A 1 113 ? -26.094 -1.878 36.205 1.00 95.56 113 LEU A O 1
ATOM 901 N N . VAL A 1 114 ? -25.288 0.181 36.641 1.00 91.06 114 VAL A N 1
ATOM 902 C CA . VAL A 1 114 ? -26.171 0.444 37.791 1.00 91.06 114 VAL A CA 1
ATOM 903 C C . VAL A 1 114 ? -27.631 0.456 37.343 1.00 91.06 114 VAL A C 1
ATOM 905 O O . VAL A 1 114 ? -28.457 -0.249 37.925 1.00 91.06 114 VAL A O 1
ATOM 908 N N . HIS A 1 115 ? -27.928 1.170 36.258 1.00 90.56 115 HIS A N 1
ATOM 909 C CA . HIS A 1 115 ? -29.273 1.250 35.702 1.00 90.56 115 HIS A CA 1
ATOM 910 C C . HIS A 1 115 ? -29.779 -0.116 35.214 1.00 90.56 115 HIS A C 1
ATOM 912 O O . HIS A 1 115 ? -30.883 -0.524 35.567 1.00 90.56 115 HIS A O 1
ATOM 918 N N . MET A 1 116 ? -28.955 -0.888 34.492 1.00 91.88 116 MET A N 1
ATOM 919 C CA . MET A 1 116 ? -29.316 -2.250 34.069 1.00 91.88 116 MET A CA 1
ATOM 920 C C . MET A 1 116 ? -29.63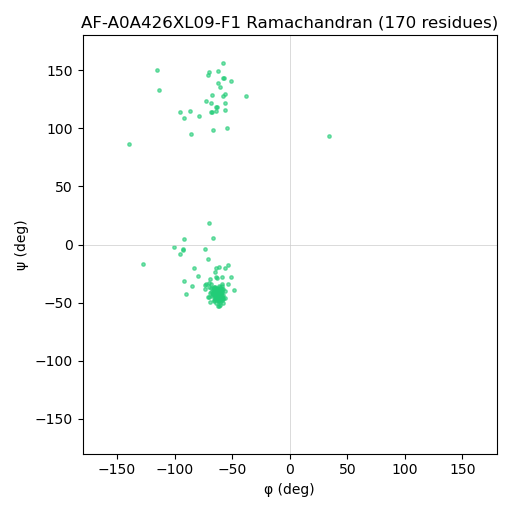0 -3.168 35.256 1.00 91.88 116 MET A C 1
ATOM 922 O O . MET A 1 116 ? -30.586 -3.946 35.197 1.00 91.88 116 MET A O 1
ATOM 926 N N . ARG A 1 117 ? -28.852 -3.084 36.344 1.00 92.56 117 ARG A N 1
ATOM 927 C CA . ARG A 1 117 ? -29.135 -3.836 37.573 1.00 92.56 117 ARG A CA 1
ATOM 928 C C . ARG A 1 117 ? -30.478 -3.419 38.175 1.00 92.56 117 ARG A C 1
ATOM 930 O O . ARG A 1 117 ? -31.241 -4.301 38.556 1.00 92.56 117 ARG A O 1
ATOM 937 N N . GLN A 1 118 ? -30.758 -2.120 38.261 1.00 90.12 118 GLN A N 1
ATOM 938 C CA . GLN A 1 118 ? -32.012 -1.604 38.812 1.00 90.12 118 GLN A CA 1
ATOM 939 C C . GLN A 1 118 ? -33.221 -2.094 38.012 1.00 90.12 118 GLN A C 1
ATOM 941 O O . GLN A 1 118 ? -34.095 -2.731 38.591 1.00 90.12 118 GLN A O 1
ATOM 946 N N . VAL A 1 119 ? -33.216 -1.910 36.688 1.00 85.94 119 VAL A N 1
ATOM 947 C CA . VAL A 1 119 ? -34.308 -2.355 35.803 1.00 85.94 119 VAL A CA 1
ATOM 948 C C . VAL A 1 119 ? -34.521 -3.870 35.898 1.00 85.94 119 VAL A C 1
ATOM 950 O O . VAL A 1 119 ? -35.654 -4.341 35.919 1.00 85.94 119 VAL A O 1
ATOM 953 N N . SER A 1 120 ? -33.442 -4.656 36.008 1.00 92.38 120 SER A N 1
ATOM 954 C CA . SER A 1 120 ? -33.549 -6.117 36.161 1.00 92.38 120 SER A CA 1
ATOM 955 C C . SER A 1 120 ? -34.202 -6.524 37.487 1.00 92.38 120 SER A C 1
ATOM 957 O O . SER A 1 120 ? -34.967 -7.488 37.528 1.00 92.38 120 SER A O 1
ATOM 959 N N . LEU A 1 121 ? -33.892 -5.811 38.574 1.00 90.50 121 LEU A N 1
ATOM 960 C CA . LEU A 1 121 ? -34.486 -6.052 39.890 1.00 90.50 121 LEU A CA 1
ATOM 961 C C . LEU A 1 121 ? -35.956 -5.626 39.926 1.00 90.50 121 LEU A C 1
ATOM 963 O O . LEU A 1 121 ? -36.790 -6.398 40.392 1.00 90.50 121 LEU A O 1
ATOM 967 N N . GLU A 1 122 ? -36.266 -4.447 39.389 1.00 90.62 122 GLU A N 1
ATOM 968 C CA . GLU A 1 122 ? -37.628 -3.926 39.260 1.00 90.62 122 GLU A CA 1
ATOM 969 C C . GLU A 1 122 ? -38.506 -4.874 38.439 1.00 90.62 122 GLU A C 1
ATOM 971 O O . GLU A 1 122 ? -39.582 -5.266 38.883 1.00 90.62 122 GLU A O 1
ATOM 976 N N . TYR A 1 123 ? -38.010 -5.348 37.293 1.00 90.00 123 TYR A N 1
ATOM 977 C CA . TYR A 1 123 ? -38.729 -6.321 36.474 1.00 90.00 123 TYR A CA 1
ATOM 978 C C . TYR A 1 123 ? -39.025 -7.620 37.238 1.00 90.00 123 TYR A C 1
ATOM 980 O O . TYR A 1 123 ? -40.140 -8.141 37.190 1.00 90.00 123 TYR A O 1
ATOM 988 N N . GLY A 1 124 ? -38.041 -8.143 37.980 1.00 91.12 124 GLY A N 1
ATOM 989 C CA . GLY A 1 124 ? -38.235 -9.320 38.828 1.00 91.12 124 GLY A CA 1
ATOM 990 C C . GLY A 1 124 ? -39.288 -9.089 39.914 1.00 91.12 124 GLY A C 1
ATOM 991 O O . GLY A 1 124 ? -40.144 -9.948 40.129 1.00 91.12 124 GLY A O 1
ATOM 992 N N . TYR A 1 125 ? -39.260 -7.919 40.553 1.00 88.56 125 TYR A N 1
ATOM 993 C CA . TYR A 1 125 ? -40.237 -7.521 41.561 1.00 88.56 125 TYR A CA 1
ATOM 994 C C . TYR A 1 125 ? -41.650 -7.440 40.978 1.00 88.56 125 TYR A C 1
ATOM 996 O O . TYR A 1 125 ? -42.548 -8.124 41.472 1.00 88.56 125 TYR A O 1
ATOM 1004 N N . GLN A 1 126 ? -41.835 -6.705 39.881 1.00 87.88 126 GLN A N 1
ATOM 1005 C CA . GLN A 1 126 ? -43.132 -6.577 39.216 1.00 87.88 126 GLN A CA 1
ATOM 1006 C C . GLN A 1 126 ? -43.691 -7.934 38.782 1.00 87.88 126 GLN A C 1
ATOM 1008 O O . GLN A 1 126 ? -44.882 -8.198 38.947 1.00 87.88 126 GLN A O 1
ATOM 1013 N N . LEU A 1 127 ? -42.837 -8.843 38.302 1.00 90.94 127 LEU A N 1
ATOM 1014 C CA . LEU A 1 127 ? -43.253 -10.199 37.958 1.00 90.94 127 LEU A CA 1
ATOM 1015 C C . LEU A 1 127 ? -43.749 -10.977 39.187 1.00 90.94 127 LEU A C 1
ATOM 1017 O O . LEU A 1 127 ? -44.791 -11.633 39.125 1.00 90.94 127 LEU A O 1
ATOM 1021 N N . THR A 1 128 ? -43.027 -10.908 40.310 1.00 91.81 128 THR A N 1
ATOM 1022 C CA . THR A 1 128 ? -43.461 -11.558 41.559 1.00 91.81 128 THR A CA 1
ATOM 1023 C C . THR A 1 128 ? -44.738 -10.945 42.120 1.00 91.81 128 THR A C 1
ATOM 1025 O O . THR A 1 128 ? -45.599 -11.679 42.607 1.00 91.81 128 THR A O 1
ATOM 1028 N N . LEU A 1 129 ? -44.892 -9.626 41.995 1.00 87.12 129 LEU A N 1
ATOM 1029 C CA . LEU A 1 129 ? -46.070 -8.885 42.417 1.00 87.12 129 LEU A CA 1
ATOM 1030 C C . LEU A 1 129 ? -47.300 -9.312 41.609 1.00 87.12 129 LEU A C 1
ATOM 1032 O O . LEU A 1 129 ? -48.308 -9.710 42.190 1.00 87.12 129 LEU A O 1
ATOM 1036 N N . ALA A 1 130 ? -47.186 -9.333 40.279 1.00 89.06 130 ALA A N 1
ATOM 1037 C CA . ALA A 1 130 ? -48.246 -9.792 39.387 1.00 89.06 130 ALA A CA 1
ATOM 1038 C C . ALA A 1 130 ? -48.635 -11.253 39.665 1.00 89.06 130 ALA A C 1
ATOM 1040 O O . ALA A 1 130 ? -49.817 -11.601 39.676 1.00 89.06 130 ALA A O 1
ATOM 1041 N N . TRP A 1 131 ? -47.652 -12.117 39.938 1.00 93.19 131 TRP A N 1
ATOM 1042 C CA . TRP A 1 131 ? -47.912 -13.510 40.299 1.00 93.19 131 TRP A CA 1
ATOM 1043 C C . TRP A 1 131 ? -48.660 -13.646 41.632 1.00 93.19 131 TRP A C 1
ATOM 1045 O O . TRP A 1 131 ? -49.589 -14.450 41.737 1.00 93.19 131 TRP A O 1
ATOM 1055 N N . LEU A 1 132 ? -48.280 -12.861 42.644 1.00 89.44 132 LEU A N 1
ATOM 1056 C CA . LEU A 1 132 ? -48.937 -12.862 43.950 1.00 89.44 132 LEU A CA 1
ATOM 1057 C C . LEU A 1 132 ? -50.383 -12.362 43.842 1.00 89.44 132 LEU A C 1
ATOM 1059 O O . LEU A 1 132 ? -51.289 -13.032 44.339 1.00 89.44 132 LEU A O 1
ATOM 1063 N N . GLN A 1 133 ? -50.600 -11.254 43.130 1.00 87.56 133 GLN A N 1
ATOM 1064 C CA . GLN A 1 133 ? -51.925 -10.672 42.885 1.00 87.56 133 GLN A CA 1
ATOM 1065 C C . GLN A 1 133 ? -52.847 -11.633 42.128 1.00 87.56 133 GLN A C 1
ATOM 1067 O O . GLN A 1 133 ? -54.011 -11.790 42.485 1.00 87.56 133 GLN A O 1
ATOM 1072 N N . ALA A 1 134 ? -52.325 -12.342 41.122 1.00 89.06 134 ALA A N 1
ATOM 1073 C CA . ALA A 1 134 ? -53.099 -13.342 40.389 1.00 89.06 134 ALA A CA 1
ATOM 1074 C C . ALA A 1 134 ? -53.534 -14.525 41.271 1.00 89.06 134 ALA A C 1
ATOM 1076 O O . ALA A 1 134 ? -54.546 -15.169 40.992 1.00 89.06 134 ALA A O 1
ATOM 1077 N N . ARG A 1 135 ? -52.767 -14.840 42.323 1.00 91.81 135 ARG A N 1
ATOM 1078 C CA . ARG A 1 135 ? -53.031 -15.981 43.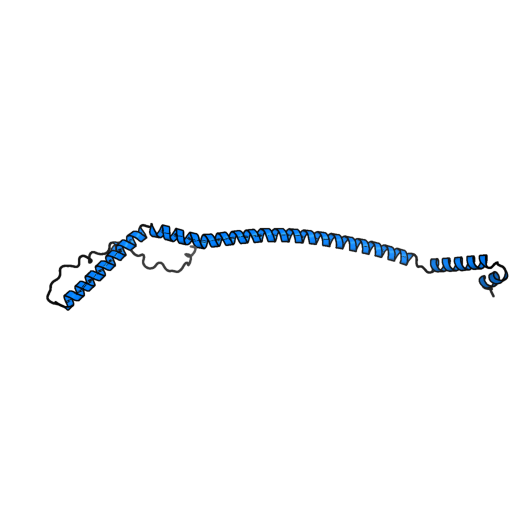207 1.00 91.81 135 ARG A CA 1
ATOM 1079 C C . ARG A 1 135 ? -53.894 -15.623 44.416 1.00 91.81 135 ARG A C 1
ATOM 1081 O O . ARG A 1 135 ? -54.642 -16.481 44.879 1.00 91.81 135 ARG A O 1
ATOM 1088 N N . TYR A 1 136 ? -53.795 -14.391 44.908 1.00 89.38 136 TYR A N 1
ATOM 1089 C CA . TYR A 1 136 ? -54.530 -13.896 46.071 1.00 89.38 136 TYR A CA 1
ATOM 1090 C C . TYR A 1 136 ? -55.013 -12.459 45.812 1.00 89.38 136 TYR A C 1
ATOM 1092 O O . TYR A 1 136 ? -54.325 -11.508 46.183 1.00 89.38 136 TYR A O 1
ATOM 1100 N N . PRO A 1 137 ? -56.188 -12.292 45.179 1.00 84.44 137 PRO A N 1
ATOM 1101 C CA . PRO A 1 137 ? -56.681 -10.983 44.738 1.00 84.44 137 PRO A CA 1
ATOM 1102 C C . PRO A 1 137 ? -56.979 -10.002 45.878 1.00 84.44 137 PRO A C 1
ATOM 1104 O O . PRO A 1 137 ? -56.971 -8.796 45.660 1.00 84.44 137 PRO A O 1
ATOM 1107 N N . ASP A 1 138 ? -57.236 -10.515 47.083 1.00 87.44 138 ASP A N 1
ATOM 1108 C CA . ASP A 1 138 ? -57.712 -9.728 48.227 1.00 87.44 138 ASP A CA 1
ATOM 1109 C C . ASP A 1 138 ? -56.575 -9.194 49.124 1.00 87.44 138 ASP A C 1
ATOM 1111 O O . ASP A 1 138 ? -56.836 -8.643 50.192 1.00 87.44 138 ASP A O 1
ATOM 1115 N N . ILE A 1 139 ? -55.305 -9.393 48.744 1.00 81.69 139 ILE A N 1
ATOM 1116 C CA . ILE A 1 139 ? -54.151 -8.901 49.512 1.00 81.69 139 ILE A CA 1
ATOM 1117 C C . ILE A 1 139 ? -53.831 -7.465 49.083 1.00 81.69 139 ILE A C 1
ATOM 1119 O O . ILE A 1 139 ? -53.401 -7.230 47.954 1.00 81.69 139 ILE A O 1
ATOM 1123 N N . GLU A 1 140 ? -53.987 -6.514 50.006 1.00 76.25 140 GLU A N 1
ATOM 1124 C CA . GLU A 1 140 ? -53.474 -5.149 49.855 1.00 76.25 140 GLU A CA 1
ATOM 1125 C C . GLU A 1 140 ? -51.948 -5.152 50.015 1.00 76.25 140 GLU A C 1
ATOM 1127 O O . GLU A 1 140 ? -51.413 -5.619 51.022 1.00 76.25 140 GLU A O 1
ATOM 1132 N N . ILE A 1 141 ? -51.241 -4.655 49.001 1.00 70.06 141 ILE A N 1
ATOM 1133 C CA . ILE A 1 141 ? -49.779 -4.565 48.979 1.00 70.06 141 ILE A CA 1
ATOM 1134 C C . ILE A 1 141 ? -49.407 -3.080 48.998 1.00 70.06 141 ILE A C 1
ATOM 1136 O O . ILE A 1 141 ? -50.004 -2.287 48.272 1.00 70.06 141 ILE A O 1
ATOM 1140 N N . GLU A 1 142 ? -48.454 -2.723 49.860 1.00 73.25 142 GLU A N 1
ATOM 1141 C CA . GLU A 1 142 ? -47.896 -1.371 50.010 1.00 73.25 142 GLU A CA 1
ATOM 1142 C C . GLU A 1 142 ? -47.283 -0.848 48.691 1.00 73.25 142 GLU A C 1
ATOM 1144 O O . GLU A 1 142 ? -46.924 -1.642 47.816 1.00 73.25 142 GLU A O 1
ATOM 1149 N N . GLU A 1 143 ? -47.190 0.482 48.536 1.00 66.56 143 GLU A N 1
ATOM 1150 C CA . GLU A 1 143 ? -46.678 1.139 47.321 1.00 66.56 143 GLU A CA 1
ATOM 1151 C C . GLU A 1 143 ? -45.320 0.580 46.868 1.00 66.56 143 GLU A C 1
ATOM 1153 O O . GLU A 1 143 ? -44.433 0.285 47.670 1.00 66.56 143 GLU A O 1
ATOM 1158 N N . ASP A 1 144 ? -45.166 0.443 45.547 1.00 73.00 144 ASP A N 1
ATOM 1159 C CA . ASP A 1 144 ? -43.976 -0.130 44.924 1.00 73.00 144 ASP A CA 1
ATOM 1160 C C . ASP A 1 144 ? -42.737 0.750 45.198 1.00 73.00 144 ASP A C 1
ATOM 1162 O O . ASP A 1 144 ? -42.690 1.891 44.722 1.00 73.00 144 ASP A O 1
ATOM 1166 N N . PRO A 1 145 ? -41.700 0.226 45.884 1.00 73.12 145 PRO A N 1
ATOM 1167 C CA . PRO A 1 145 ? -40.458 0.947 46.169 1.00 73.12 145 PRO A CA 1
ATOM 1168 C C . PRO A 1 145 ? -39.739 1.492 44.923 1.00 73.12 145 PRO A C 1
ATOM 1170 O O . PRO A 1 145 ? -38.902 2.387 45.046 1.00 73.12 145 PRO A O 1
ATOM 1173 N N . PHE A 1 146 ? -40.034 0.956 43.733 1.00 72.06 146 PHE A N 1
ATOM 1174 C CA . PHE A 1 146 ? -39.434 1.356 42.459 1.00 72.06 146 PHE A CA 1
ATOM 1175 C C . PHE A 1 146 ? -40.226 2.427 41.692 1.00 72.06 146 PHE A C 1
ATOM 1177 O O . PHE A 1 146 ? -39.736 2.933 40.688 1.00 72.06 146 PHE A O 1
ATOM 1184 N N . THR A 1 147 ? -41.398 2.851 42.180 1.00 67.31 147 THR A N 1
ATOM 1185 C CA . THR A 1 147 ? -42.188 3.935 41.555 1.00 67.31 147 THR A CA 1
ATOM 1186 C C . THR A 1 147 ? -41.624 5.341 41.764 1.00 67.31 147 THR A C 1
ATOM 1188 O O . THR A 1 147 ? -42.139 6.305 41.190 1.00 67.31 147 THR A O 1
ATOM 1191 N N . LEU A 1 148 ? -40.541 5.490 42.535 1.00 62.06 148 LEU A N 1
ATOM 1192 C CA . LEU A 1 148 ? -39.788 6.740 42.587 1.00 62.06 148 LEU A CA 1
ATOM 1193 C C . LEU A 1 148 ? -39.189 7.005 41.198 1.00 62.06 148 LEU A C 1
ATOM 1195 O O . LEU A 1 148 ? -38.351 6.237 40.730 1.00 62.06 148 LEU A O 1
ATOM 1199 N N . LEU A 1 149 ? -39.650 8.081 40.546 1.00 60.06 149 LEU A N 1
ATOM 1200 C CA . LEU A 1 149 ? -39.232 8.514 39.208 1.00 60.06 149 LEU A CA 1
ATOM 1201 C C . LEU A 1 149 ? -37.720 8.283 38.998 1.00 60.06 149 LEU A C 1
ATOM 1203 O O . LEU A 1 149 ? -36.929 8.769 39.815 1.00 60.06 149 LEU A O 1
ATOM 1207 N N . PRO A 1 150 ? -37.289 7.598 37.918 1.00 61.81 150 PRO A N 1
ATOM 1208 C CA . PRO A 1 150 ? -35.86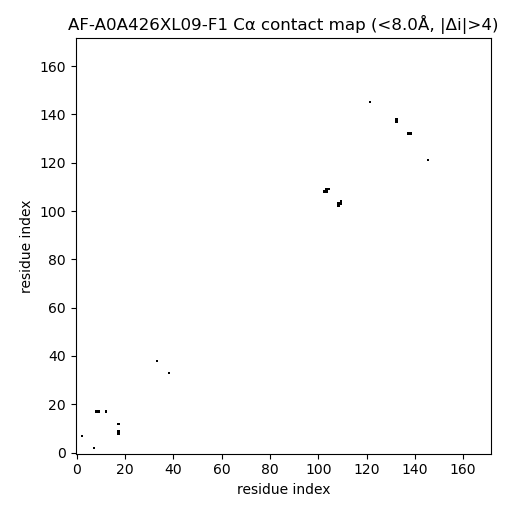8 7.467 37.632 1.00 61.81 150 PRO A CA 1
ATOM 1209 C C . PRO A 1 150 ? -35.264 8.868 37.507 1.00 61.81 150 PRO A C 1
ATOM 1211 O O . PRO A 1 150 ? -35.888 9.774 36.957 1.00 61.81 150 PRO A O 1
ATOM 1214 N N . GLU A 1 151 ? -34.030 9.047 37.972 1.00 60.38 151 GLU A N 1
ATOM 1215 C CA . GLU A 1 151 ? -33.306 10.333 37.971 1.00 60.38 151 GLU 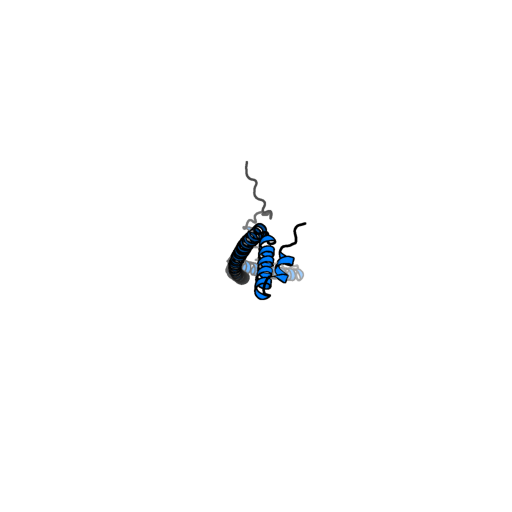A CA 1
ATOM 1216 C C . GLU A 1 151 ? -33.246 10.995 36.567 1.00 60.38 151 GLU A C 1
ATOM 1218 O O . GLU A 1 151 ? -33.084 12.208 36.433 1.00 60.38 151 GLU A O 1
ATOM 1223 N N . ASN A 1 152 ? -33.501 10.201 35.518 1.00 56.81 152 ASN A N 1
ATOM 1224 C CA . ASN A 1 152 ? -33.639 10.597 34.116 1.00 56.81 152 ASN A CA 1
ATOM 1225 C C . ASN A 1 152 ? -34.912 11.389 33.771 1.00 56.81 152 ASN A C 1
ATOM 1227 O O . ASN A 1 152 ? -34.966 11.971 32.695 1.00 56.81 152 ASN A O 1
ATOM 1231 N N . ALA A 1 153 ? -35.921 11.464 34.642 1.00 58.28 153 ALA A N 1
ATOM 1232 C CA . ALA A 1 153 ? -37.093 12.313 34.405 1.00 58.28 153 ALA A CA 1
ATOM 1233 C C . ALA A 1 153 ? -36.744 13.817 34.366 1.00 58.28 153 ALA A C 1
ATOM 1235 O O . ALA A 1 153 ? -37.485 14.612 33.795 1.00 58.28 153 ALA A O 1
ATOM 1236 N N . ASN A 1 154 ? -35.592 14.197 34.932 1.00 55.75 154 ASN A N 1
ATOM 1237 C CA . ASN A 1 154 ? -35.044 15.554 34.868 1.00 55.75 154 ASN A CA 1
ATOM 1238 C C . ASN A 1 154 ? -34.069 15.760 33.694 1.00 55.75 154 ASN A C 1
ATOM 1240 O O . ASN A 1 154 ? -33.592 16.874 33.475 1.00 55.75 154 ASN A O 1
ATOM 1244 N N . VAL A 1 155 ? -33.749 14.704 32.936 1.00 52.94 155 VAL A N 1
ATOM 1245 C CA . VAL A 1 155 ? -32.945 14.810 31.717 1.00 52.94 155 VAL A CA 1
ATOM 1246 C C . VAL A 1 155 ? -33.902 15.148 30.579 1.00 52.94 155 VAL A C 1
ATOM 1248 O O . VAL A 1 155 ? -34.529 14.273 29.992 1.00 52.94 155 VAL A O 1
ATOM 1251 N N . SER A 1 156 ? -34.029 16.443 30.286 1.00 54.47 156 SER A N 1
ATOM 1252 C CA . SER A 1 156 ? -34.714 16.949 29.094 1.00 54.47 156 SER A CA 1
ATOM 1253 C C . SER A 1 156 ? -34.107 16.300 27.847 1.00 54.47 156 SER A C 1
ATOM 1255 O O . SER A 1 156 ? -33.047 16.724 27.383 1.00 54.47 156 SER A O 1
ATOM 1257 N N . MET A 1 157 ? -34.763 15.278 27.292 1.00 58.41 157 MET A N 1
ATOM 1258 C CA . MET A 1 157 ? -34.474 14.833 25.931 1.00 58.41 157 MET A CA 1
ATOM 1259 C C . MET A 1 157 ? -34.824 15.995 25.000 1.00 58.41 157 MET A C 1
ATOM 1261 O O . MET A 1 157 ? -35.963 16.451 24.990 1.00 58.41 157 MET A O 1
ATOM 1265 N N . VAL A 1 158 ? -33.841 16.516 24.262 1.00 60.50 158 VAL A N 1
ATOM 1266 C CA . VAL A 1 158 ? -34.111 17.430 23.144 1.00 60.50 158 VAL A CA 1
ATOM 1267 C C . VAL A 1 158 ? -35.055 16.697 22.195 1.00 60.50 158 VAL A C 1
ATOM 1269 O O . VAL A 1 158 ? -34.732 15.592 21.755 1.00 60.50 158 VAL A O 1
ATOM 1272 N N . GLU A 1 159 ? -36.229 17.277 21.935 1.00 62.09 159 GLU A N 1
ATOM 1273 C CA . GLU A 1 159 ? -37.136 16.780 20.903 1.00 62.09 159 GLU A CA 1
ATOM 1274 C C . GLU A 1 159 ? -36.369 16.740 19.579 1.00 62.09 159 GLU A C 1
ATOM 1276 O O . GLU A 1 159 ? -35.874 17.761 19.111 1.00 62.09 159 GLU A O 1
ATOM 1281 N N . GLU A 1 160 ? -36.211 15.520 19.067 1.00 61.34 160 GLU A N 1
ATOM 1282 C CA . GLU A 1 160 ? -35.742 15.151 17.734 1.00 61.34 160 GLU A CA 1
ATOM 1283 C C . GLU A 1 160 ? -34.681 16.073 17.121 1.00 61.34 160 GLU A C 1
ATOM 1285 O O . GLU A 1 160 ? -34.970 17.032 16.408 1.00 61.34 160 GLU A O 1
ATOM 1290 N N . GLN A 1 161 ? -33.412 15.711 17.315 1.00 58.91 161 GLN A N 1
ATOM 1291 C CA . GLN A 1 161 ? -32.364 16.185 16.424 1.00 58.91 161 GLN A CA 1
ATOM 1292 C C . GLN A 1 161 ? -32.581 15.516 15.053 1.00 58.91 161 GLN A C 1
ATOM 1294 O O . GLN A 1 161 ? -32.480 14.287 14.968 1.00 58.91 161 GLN A O 1
ATOM 1299 N N . PRO A 1 162 ? -32.914 16.270 13.989 1.00 65.06 162 PRO A N 1
ATOM 1300 C CA . PRO A 1 162 ? -33.096 15.688 12.670 1.00 65.06 162 PRO A CA 1
ATOM 1301 C C . PRO A 1 162 ? -31.786 15.024 12.239 1.00 65.06 162 PRO A C 1
ATOM 1303 O O . PRO A 1 162 ? -30.712 15.603 12.381 1.00 65.06 162 PRO A O 1
ATOM 1306 N N . PHE A 1 163 ? -31.874 13.814 11.687 1.00 61.09 163 PHE A N 1
ATOM 1307 C CA . PHE A 1 163 ? -30.729 13.086 11.118 1.00 61.09 163 PHE A CA 1
ATOM 1308 C C . PHE A 1 163 ? -30.142 13.753 9.859 1.00 61.09 163 PHE A C 1
ATOM 1310 O O . PHE A 1 163 ? -29.299 13.164 9.189 1.00 61.09 163 PHE A O 1
ATOM 1317 N N . ASP A 1 164 ? -30.633 14.934 9.490 1.00 64.69 164 ASP A N 1
ATOM 1318 C CA . ASP A 1 164 ? -30.272 15.606 8.255 1.00 64.69 164 ASP A CA 1
ATOM 1319 C C . ASP A 1 164 ? -29.082 16.545 8.503 1.00 64.69 164 ASP A C 1
ATOM 1321 O O . ASP A 1 164 ? -29.221 17.591 9.137 1.00 64.69 164 ASP A O 1
ATOM 1325 N N . ASP A 1 165 ? -27.913 16.169 7.977 1.00 68.06 165 ASP A N 1
ATOM 1326 C CA . ASP A 1 165 ? -26.653 16.935 7.987 1.00 68.06 165 ASP A CA 1
ATOM 1327 C C . ASP A 1 165 ? -26.692 18.175 7.061 1.00 68.06 165 ASP A C 1
ATOM 1329 O O . ASP A 1 165 ? -25.657 18.707 6.644 1.00 68.06 165 ASP A O 1
ATOM 1333 N N . SER A 1 166 ? -27.882 18.639 6.684 1.00 70.81 166 SER A N 1
ATOM 1334 C CA . SER A 1 166 ? -28.053 19.797 5.817 1.00 70.81 166 SER A CA 1
ATOM 1335 C C . SER A 1 166 ? -27.616 21.083 6.532 1.00 70.81 166 SER A C 1
ATOM 1337 O O . SER A 1 166 ? -28.136 21.450 7.586 1.00 70.81 166 SER A O 1
ATOM 1339 N N . SER A 1 167 ? -26.647 21.788 5.944 1.00 62.28 167 SER A N 1
ATOM 1340 C CA . SER A 1 167 ? -26.120 23.060 6.452 1.00 62.28 167 SER A CA 1
ATOM 1341 C C . SER A 1 167 ? -27.228 24.118 6.590 1.00 62.28 167 SER A C 1
ATOM 1343 O O . SER A 1 167 ? -28.078 24.208 5.697 1.00 62.28 167 SER A O 1
ATOM 1345 N N . PRO A 1 168 ? -27.204 24.984 7.624 1.00 64.81 168 PRO A N 1
ATOM 1346 C CA . PRO A 1 168 ? -28.146 26.096 7.703 1.00 64.81 168 PRO A CA 1
ATOM 1347 C C . PRO A 1 168 ? -27.946 27.058 6.513 1.00 64.81 168 PRO A C 1
ATOM 1349 O O . PRO A 1 168 ? -26.821 27.175 6.009 1.00 64.81 168 PRO A O 1
ATOM 1352 N N . PRO A 1 169 ? -29.005 27.747 6.041 1.00 62.31 169 PRO A N 1
ATOM 1353 C CA . PRO A 1 169 ? -28.891 28.664 4.914 1.00 62.31 169 PRO A CA 1
ATOM 1354 C C . PRO A 1 169 ? -27.938 29.805 5.272 1.00 62.31 169 PRO A C 1
ATOM 1356 O O . PRO A 1 169 ? -27.984 30.330 6.383 1.00 62.31 169 PRO A O 1
ATOM 1359 N N . ALA A 1 170 ? -27.082 30.196 4.329 1.00 61.75 170 ALA A N 1
ATOM 1360 C CA . ALA A 1 170 ? -26.297 31.412 4.474 1.00 61.75 170 ALA A CA 1
ATOM 1361 C C . ALA A 1 170 ? -27.254 32.611 4.422 1.00 61.75 170 ALA A C 1
ATOM 1363 O O . ALA A 1 170 ? -27.889 32.840 3.390 1.00 61.75 170 ALA A O 1
ATOM 1364 N N . ASP A 1 171 ? -27.367 33.333 5.537 1.00 64.94 171 ASP A N 1
ATOM 1365 C CA . ASP A 1 171 ? -28.091 34.601 5.597 1.00 64.94 171 ASP A CA 1
ATOM 1366 C C . ASP A 1 171 ? -27.518 35.571 4.552 1.00 64.94 171 ASP A C 1
ATOM 1368 O O . ASP A 1 171 ? -26.299 35.752 4.445 1.00 64.94 171 ASP A O 1
ATOM 1372 N N . GLY A 1 172 ? -28.423 36.146 3.758 1.00 56.34 172 GLY A N 1
ATOM 1373 C CA . GLY A 1 172 ? -28.158 37.215 2.795 1.00 56.34 172 GLY A CA 1
ATOM 1374 C C . GLY A 1 172 ? -28.386 38.598 3.382 1.00 56.34 172 GLY A C 1
ATOM 1375 O O . GLY A 1 172 ? -29.192 38.717 4.331 1.00 56.34 172 GLY A O 1
#

Sequence (172 aa):
MQIPHLVRDMYTLTSKVLMARVVKALVLRLKDGCNLDAIVSAEQWATEAQVLANNLKTKLEEATRERETLEKELCRMKDELLKLNQAVDALRVDLPKQAIKEYKKSLGFEMGLVHMRQVSLEYGYQLTLAWLQARYPDIEIEEDPFTLLPENANVSMVEEQPFDDSSPPADG

Secondary structure (DSSP, 8-state):
----HHHHHTTTS-HHHHHHHHHHHHHHHHHHHS-HHHHHHHHHHHHHHHHHHHHHHHHHHHHHHHHHHHHHHHHHHHHHHHHHHHHHHHHHHHHHHHHHHHHTTSHHHHHHHHHHHHHHHHHHHHHHHHHHHHH-TT---PPPTT-S--GGGGS-PPS---S--PPPP---

Foldseek 3Di:
DDDPPLVVCVVPDDPVVNVVVVVVVVVVCVVVVPPVVVVVVVVVVVVVVVVVVVVVVVVVVVVVVVVVVVVVVVVVVVVVVVVVVVVVVVCVPVVVVVVVVVVCVDPVVVVVVVVVVLVVVLVVVVVVVVVVCVVPVPDDDDDDPSPPDDPCVPVPDDPDDDPDPDDDDDDD

Organism: Ensete ventricosum (NCBI:txid4639)

Mean predicted aligned error: 16.65 Å

pLDDT: mean 83.72, std 14.86, range [47.19, 98.38]

Solvent-accessible surface area (backbone atoms only — not comparable to full-atom values): 10280 Å² total; per-residue (Å²): 134,84,78,60,68,69,69,60,44,69,82,73,52,58,68,70,60,50,50,52,50,52,52,51,51,52,54,49,50,55,58,72,67,45,57,63,68,59,51,54,48,51,52,51,53,51,52,52,51,49,52,51,52,51,53,51,51,53,50,50,54,48,55,49,52,51,50,56,52,51,52,53,50,51,52,53,53,51,52,50,51,52,52,50,51,54,52,51,56,50,46,68,58,48,49,57,54,49,51,52,57,51,47,71,70,33,66,67,48,53,51,48,53,54,49,52,52,48,54,54,51,49,52,53,49,53,52,52,50,54,52,48,44,75,74,43,77,87,65,86,74,78,84,66,88,74,73,62,75,59,83,61,80,75,57,79,73,74,82,75,78,73,91,65,90,71,74,80,80,82,85,126

Radius of gyration: 55.8 Å; Cα contacts (8 Å, |Δi|>4): 12; chains: 1; bounding box: 114×53×142 Å